Protein AF-A0AAE9WP12-F1 (afdb_monomer)

Solvent-accessible surface area (backbone atoms only — not comparable to full-atom values): 4761 Å² total; per-residue (Å²): 94,62,69,51,52,62,64,44,53,69,58,58,73,70,51,79,69,62,88,79,51,58,39,68,59,48,51,50,52,53,50,52,55,35,49,56,50,44,24,64,76,67,75,45,52,72,66,57,54,53,52,51,48,66,78,38,44,73,63,48,76,72,30,67,64,55,50,51,51,52,53,51,40,52,59,56,53,49,69,68,45,112

Structure (mmCIF, N/CA/C/O backbone):
data_AF-A0AAE9WP12-F1
#
_entry.id   AF-A0AAE9WP12-F1
#
loop_
_atom_site.group_PDB
_atom_site.id
_atom_site.type_symbol
_atom_site.label_atom_id
_atom_site.label_alt_id
_atom_site.label_comp_id
_atom_site.label_asym_id
_atom_site.label_entity_id
_atom_site.label_seq_id
_atom_site.pdbx_PDB_ins_code
_atom_site.Cartn_x
_atom_site.Cartn_y
_atom_site.Cartn_z
_atom_site.occupancy
_atom_site.B_iso_or_equiv
_atom_site.auth_seq_id
_atom_site.auth_comp_id
_atom_site.auth_asym_id
_atom_site.auth_atom_id
_atom_site.pdbx_PDB_model_num
ATOM 1 N N . MET A 1 1 ? -3.453 -4.131 2.119 1.00 85.38 1 MET A N 1
ATOM 2 C CA . MET A 1 1 ? -2.719 -3.091 1.349 1.00 85.38 1 MET A CA 1
ATOM 3 C C . MET A 1 1 ? -1.209 -3.336 1.249 1.00 85.38 1 MET A C 1
ATOM 5 O O . MET A 1 1 ? -0.770 -3.683 0.163 1.00 85.38 1 MET A O 1
ATOM 9 N N . LEU A 1 2 ? -0.397 -3.201 2.314 1.00 89.94 2 LEU A N 1
ATOM 10 C CA . LEU A 1 2 ? 1.076 -3.356 2.220 1.00 89.94 2 LEU A CA 1
ATOM 11 C C . LEU A 1 2 ? 1.523 -4.714 1.639 1.00 89.94 2 LEU A C 1
ATOM 13 O O . LEU A 1 2 ? 2.416 -4.762 0.798 1.00 89.94 2 LEU A O 1
ATOM 17 N N . ASN A 1 3 ? 0.869 -5.808 2.036 1.00 91.50 3 ASN A N 1
ATOM 18 C CA . ASN A 1 3 ? 1.149 -7.135 1.478 1.00 91.50 3 ASN A CA 1
ATOM 19 C C . ASN A 1 3 ? 0.892 -7.203 -0.037 1.00 91.50 3 ASN A C 1
ATOM 21 O O . ASN A 1 3 ? 1.700 -7.775 -0.761 1.00 91.50 3 ASN A O 1
ATOM 25 N N . GLU A 1 4 ? -0.186 -6.585 -0.530 1.00 91.12 4 GLU A N 1
ATOM 26 C CA . GLU A 1 4 ? -0.479 -6.526 -1.969 1.00 91.12 4 GLU A CA 1
ATOM 27 C C . GLU A 1 4 ? 0.556 -5.700 -2.729 1.00 91.12 4 GLU A C 1
ATOM 29 O O . GLU A 1 4 ? 1.012 -6.103 -3.796 1.00 91.12 4 GLU A O 1
ATOM 34 N N . LEU A 1 5 ? 1.010 -4.595 -2.139 1.00 89.62 5 LEU A N 1
ATOM 35 C CA . LEU A 1 5 ? 2.074 -3.769 -2.701 1.00 89.62 5 LEU A CA 1
ATOM 36 C C . LEU A 1 5 ? 3.384 -4.568 -2.877 1.00 89.62 5 LEU A C 1
ATOM 38 O O . LEU A 1 5 ? 4.030 -4.476 -3.920 1.00 89.62 5 LEU A O 1
ATOM 42 N N . TYR A 1 6 ? 3.748 -5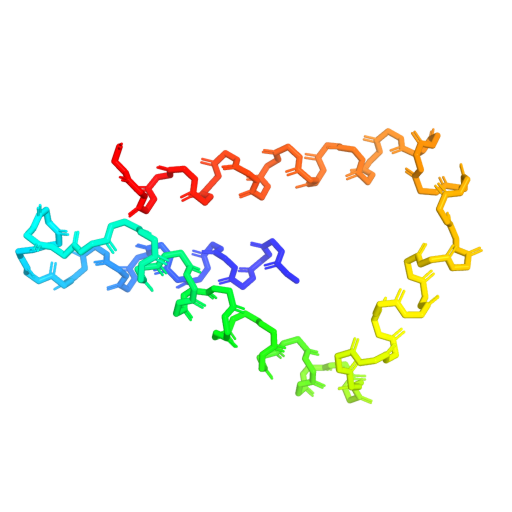.415 -1.905 1.00 91.25 6 TYR A N 1
ATOM 43 C CA . TYR A 1 6 ? 4.906 -6.312 -2.032 1.00 91.25 6 TYR A CA 1
ATOM 44 C C . TYR A 1 6 ? 4.738 -7.379 -3.118 1.00 91.25 6 TYR A C 1
ATOM 46 O O . TYR A 1 6 ? 5.727 -7.765 -3.738 1.00 91.25 6 TYR A O 1
ATOM 54 N N . LYS A 1 7 ? 3.510 -7.842 -3.379 1.00 91.25 7 LYS A N 1
ATOM 55 C CA . LYS A 1 7 ? 3.228 -8.784 -4.475 1.00 91.25 7 LYS A CA 1
ATOM 56 C C . LYS A 1 7 ? 3.363 -8.130 -5.855 1.00 91.25 7 LYS A C 1
ATOM 58 O O . LYS A 1 7 ? 3.640 -8.835 -6.819 1.00 91.25 7 LYS A O 1
ATOM 63 N N . ILE A 1 8 ? 3.188 -6.809 -5.958 1.00 89.94 8 ILE A N 1
ATOM 64 C CA . ILE A 1 8 ? 3.320 -6.058 -7.219 1.00 89.94 8 ILE A CA 1
ATOM 65 C C . ILE A 1 8 ? 4.788 -5.780 -7.570 1.00 89.94 8 ILE A C 1
ATOM 67 O O . ILE A 1 8 ? 5.139 -5.832 -8.746 1.00 89.94 8 ILE A O 1
ATOM 71 N N . ASP A 1 9 ? 5.662 -5.549 -6.581 1.00 86.56 9 ASP A N 1
ATOM 72 C CA . ASP A 1 9 ? 7.095 -5.261 -6.799 1.00 86.56 9 ASP A CA 1
ATOM 73 C C . ASP A 1 9 ? 7.817 -6.206 -7.787 1.00 86.56 9 ASP A C 1
ATOM 75 O O . ASP A 1 9 ? 8.462 -5.713 -8.718 1.00 86.56 9 ASP A O 1
ATOM 79 N N . PRO A 1 10 ? 7.714 -7.545 -7.667 1.00 88.69 10 PRO A N 1
ATOM 80 C CA . PRO A 1 10 ? 8.364 -8.449 -8.613 1.00 88.69 10 PRO A CA 1
ATOM 81 C C . PRO A 1 10 ? 7.739 -8.419 -10.013 1.00 88.69 10 PRO A C 1
ATOM 83 O O . PRO A 1 10 ? 8.4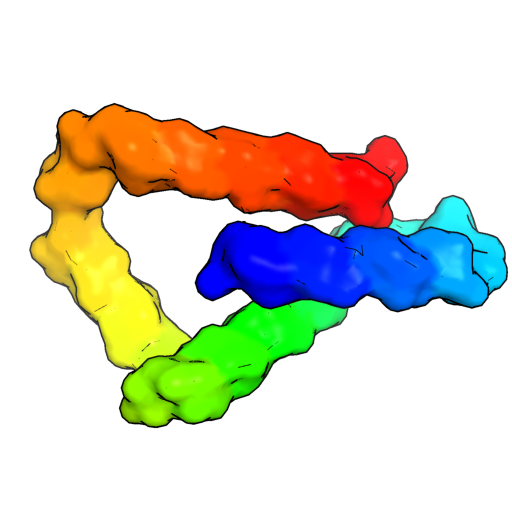52 -8.657 -10.984 1.00 88.69 10 PRO A O 1
ATOM 86 N N . GLU A 1 11 ? 6.440 -8.138 -10.139 1.00 88.94 11 GLU A N 1
ATOM 87 C CA . GLU A 1 11 ? 5.757 -8.070 -11.437 1.00 88.94 11 GLU A CA 1
ATOM 88 C C . GLU A 1 11 ? 6.084 -6.769 -12.171 1.00 88.94 11 GLU A C 1
ATOM 90 O O . GLU A 1 11 ? 6.358 -6.787 -13.369 1.00 88.94 11 GLU A O 1
ATOM 95 N N . PHE A 1 12 ? 6.156 -5.652 -11.445 1.00 87.75 12 PHE A N 1
ATOM 96 C CA . PHE A 1 12 ? 6.527 -4.358 -12.008 1.00 87.75 12 PHE A CA 1
ATOM 97 C C . PHE A 1 12 ? 7.931 -4.382 -12.629 1.00 87.75 12 PHE A C 1
ATOM 99 O O . PHE A 1 12 ? 8.132 -3.880 -13.730 1.00 87.75 12 PHE A O 1
ATOM 106 N N . LYS A 1 13 ? 8.893 -5.051 -11.980 1.00 86.19 13 LYS A N 1
ATOM 107 C CA . LYS A 1 13 ? 10.274 -5.199 -12.481 1.00 86.19 13 LYS A CA 1
ATOM 108 C C . LYS A 1 13 ? 10.394 -5.975 -13.795 1.00 86.19 13 LYS A C 1
ATOM 110 O O . LYS A 1 13 ? 11.445 -5.921 -14.427 1.00 86.19 13 LYS A O 1
ATOM 115 N N . LYS A 1 14 ? 9.359 -6.720 -14.195 1.00 89.75 14 LYS A N 1
ATOM 116 C CA . LYS A 1 14 ? 9.331 -7.448 -15.474 1.00 89.75 14 LYS A CA 1
ATOM 117 C C . LYS A 1 14 ? 8.902 -6.558 -16.640 1.00 89.75 14 LYS A C 1
ATOM 119 O O 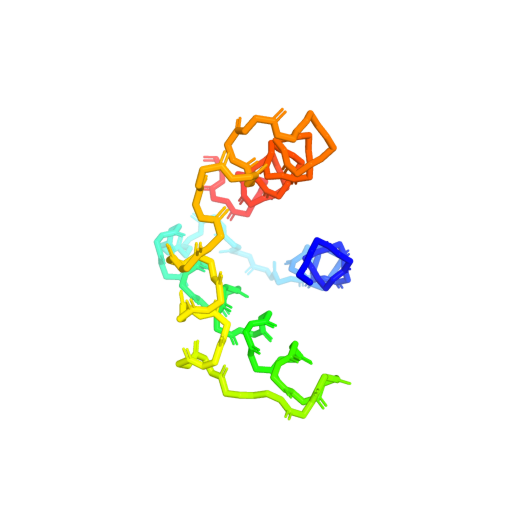. LYS A 1 14 ? 9.056 -6.966 -17.788 1.00 89.75 14 LYS A O 1
ATOM 124 N N . ILE A 1 15 ? 8.343 -5.381 -16.360 1.00 87.88 15 ILE A N 1
ATOM 125 C CA . ILE A 1 15 ? 7.890 -4.446 -17.386 1.00 87.88 15 ILE A CA 1
ATOM 126 C C . ILE A 1 15 ? 9.132 -3.790 -18.013 1.00 87.88 15 ILE A C 1
ATOM 128 O O . ILE A 1 15 ? 9.954 -3.221 -17.294 1.00 87.88 15 ILE A O 1
ATOM 132 N N . PRO A 1 16 ? 9.319 -3.874 -19.341 1.00 87.62 16 PRO A N 1
ATOM 133 C CA . PRO A 1 16 ? 10.391 -3.153 -20.014 1.00 87.62 16 PRO A CA 1
ATOM 134 C C . PRO A 1 16 ? 10.089 -1.649 -20.050 1.00 87.62 16 PRO A C 1
ATOM 136 O O . PRO A 1 16 ? 8.930 -1.241 -20.042 1.00 87.62 16 PRO A O 1
ATOM 139 N N . ASN A 1 17 ? 11.132 -0.823 -20.145 1.00 85.81 17 ASN A N 1
ATOM 140 C CA . ASN A 1 17 ? 11.022 0.627 -20.350 1.00 85.81 17 ASN A CA 1
ATOM 141 C C . ASN A 1 17 ? 10.173 1.369 -19.298 1.00 85.81 17 ASN A C 1
ATOM 143 O O . ASN A 1 17 ? 9.586 2.406 -19.593 1.00 85.81 17 ASN A O 1
ATOM 147 N N . THR A 1 18 ? 10.134 0.895 -18.048 1.00 83.81 18 THR A N 1
ATOM 148 C CA . THR A 1 18 ? 9.394 1.563 -16.955 1.00 83.81 18 THR A CA 1
ATOM 149 C C . THR A 1 18 ? 9.798 3.021 -16.753 1.00 83.81 18 THR A C 1
ATOM 151 O O . THR A 1 18 ? 8.982 3.826 -16.326 1.00 83.81 18 THR A O 1
ATOM 154 N N . ASN A 1 19 ? 11.037 3.372 -17.099 1.00 83.25 19 ASN A N 1
ATOM 155 C CA . ASN A 1 19 ? 11.575 4.728 -16.977 1.00 83.25 19 ASN A CA 1
ATOM 156 C C . ASN A 1 19 ? 10.988 5.708 -18.012 1.00 83.25 19 ASN A C 1
ATOM 158 O O . ASN A 1 19 ? 11.175 6.913 -17.878 1.00 83.25 19 ASN A O 1
ATOM 162 N N . GLU A 1 20 ? 10.322 5.205 -19.056 1.00 88.06 20 GLU A N 1
ATOM 163 C CA . GLU A 1 20 ? 9.630 6.013 -20.071 1.00 88.06 20 GLU A CA 1
ATOM 164 C C . GLU A 1 20 ? 8.170 6.301 -19.682 1.00 88.06 20 GLU A C 1
ATOM 166 O O . GLU A 1 20 ? 7.499 7.107 -20.326 1.00 88.06 20 GLU A O 1
ATOM 171 N N . LEU A 1 21 ? 7.664 5.635 -18.639 1.00 88.19 21 LEU A N 1
ATOM 172 C CA . LEU A 1 21 ? 6.295 5.786 -18.161 1.00 88.19 21 LEU A CA 1
ATOM 173 C C . LEU A 1 21 ? 6.192 6.958 -17.180 1.00 88.19 21 LEU A C 1
ATOM 175 O O . LEU A 1 21 ? 7.103 7.208 -16.395 1.00 88.19 21 LEU A O 1
ATOM 179 N N . ASP A 1 22 ? 5.050 7.651 -17.186 1.00 90.12 22 ASP A N 1
ATOM 180 C CA . ASP A 1 22 ? 4.773 8.713 -16.214 1.00 90.12 22 ASP A CA 1
ATOM 181 C C . ASP A 1 22 ? 4.658 8.111 -14.795 1.00 90.12 22 ASP A C 1
ATOM 183 O O . ASP A 1 22 ? 3.758 7.294 -14.550 1.00 90.12 22 ASP A O 1
ATOM 187 N N . PRO A 1 23 ? 5.505 8.533 -13.835 1.00 88.62 23 PRO A N 1
ATOM 188 C CA . PRO A 1 23 ? 5.461 8.052 -12.456 1.00 88.62 23 PRO A CA 1
ATOM 189 C C . PRO A 1 23 ? 4.098 8.224 -11.778 1.00 88.62 23 PRO A C 1
ATOM 191 O O . PRO A 1 23 ? 3.700 7.389 -10.966 1.00 88.62 23 PRO A O 1
ATOM 194 N N . LYS A 1 24 ? 3.342 9.278 -12.119 1.00 89.69 24 LYS A N 1
ATOM 195 C CA . LYS A 1 24 ? 1.996 9.508 -11.574 1.00 89.69 24 LYS A CA 1
ATOM 196 C C . LYS A 1 24 ? 0.998 8.486 -12.103 1.00 89.69 24 LYS A C 1
ATOM 198 O O . LYS A 1 24 ? 0.144 8.031 -11.346 1.00 89.69 24 LYS A O 1
ATOM 203 N N . LEU A 1 25 ? 1.112 8.113 -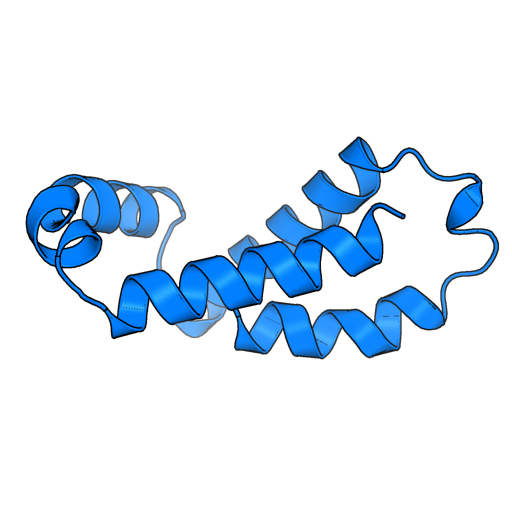13.379 1.00 91.06 25 LEU A N 1
ATOM 204 C CA . LEU A 1 25 ? 0.274 7.067 -13.965 1.00 91.06 25 LEU A CA 1
ATOM 205 C C . LEU A 1 25 ? 0.625 5.700 -13.380 1.00 91.06 25 LEU A C 1
ATOM 207 O O . LEU A 1 25 ? -0.281 4.942 -13.043 1.00 91.06 25 LEU A O 1
ATOM 211 N N . ILE A 1 26 ? 1.916 5.414 -13.183 1.00 91.12 26 ILE A N 1
ATOM 212 C CA . ILE A 1 26 ? 2.364 4.202 -12.484 1.00 91.12 26 ILE A CA 1
ATOM 213 C C . ILE A 1 26 ? 1.750 4.139 -11.081 1.00 91.12 26 ILE A C 1
ATOM 215 O O . ILE A 1 26 ? 1.142 3.132 -10.720 1.00 91.12 26 ILE A O 1
ATOM 219 N N . ALA A 1 27 ? 1.871 5.218 -10.304 1.00 90.19 27 ALA A N 1
ATOM 220 C CA . ALA A 1 27 ? 1.343 5.274 -8.947 1.00 90.19 27 ALA A CA 1
ATOM 221 C C . ALA A 1 27 ? -0.172 5.043 -8.912 1.00 90.19 27 ALA A C 1
ATOM 223 O O . ALA A 1 27 ? -0.640 4.226 -8.119 1.00 90.19 27 ALA A O 1
ATOM 224 N N . LEU A 1 28 ? -0.916 5.703 -9.807 1.00 91.94 28 LEU A N 1
ATOM 225 C CA . LEU A 1 28 ? -2.365 5.555 -9.910 1.00 91.94 28 LEU A CA 1
ATOM 226 C C . LEU A 1 28 ? -2.759 4.108 -10.227 1.00 91.94 28 LEU A C 1
ATOM 228 O O . LEU A 1 28 ? -3.600 3.541 -9.539 1.00 91.94 28 LEU A O 1
ATOM 232 N N . VAL A 1 29 ? -2.118 3.486 -11.222 1.00 93.00 29 VAL A N 1
ATOM 233 C CA . VAL A 1 29 ? -2.412 2.099 -11.616 1.00 93.00 29 VAL A CA 1
ATOM 234 C C . VAL A 1 29 ? -2.113 1.126 -10.477 1.00 93.00 29 VAL A C 1
ATOM 236 O O . VAL A 1 29 ? -2.933 0.259 -10.181 1.00 93.00 29 VAL A O 1
ATOM 239 N N . ILE A 1 30 ? -0.970 1.275 -9.804 1.00 92.12 30 ILE A N 1
ATOM 240 C CA . ILE A 1 30 ? -0.603 0.420 -8.668 1.00 92.12 30 ILE A CA 1
ATOM 241 C C . ILE A 1 30 ? -1.610 0.575 -7.527 1.00 92.12 30 ILE A C 1
ATOM 243 O O . ILE A 1 30 ? -2.065 -0.431 -6.980 1.00 92.12 30 ILE A O 1
ATOM 247 N N . GLN A 1 31 ? -2.000 1.809 -7.196 1.00 90.38 31 GLN A N 1
ATOM 248 C CA . GLN A 1 31 ? -3.025 2.076 -6.187 1.00 90.38 31 GLN A CA 1
ATOM 249 C C . GLN A 1 31 ? -4.360 1.429 -6.562 1.00 90.38 31 GLN A C 1
ATOM 251 O O . GLN A 1 31 ? -4.935 0.734 -5.730 1.00 90.38 31 GLN A O 1
ATOM 256 N N . SER A 1 32 ? -4.810 1.562 -7.813 1.00 92.62 32 SER A N 1
ATOM 257 C CA . SER A 1 32 ? -6.049 0.934 -8.287 1.00 92.62 32 SER A CA 1
ATOM 258 C C . SER A 1 32 ? -6.014 -0.593 -8.191 1.00 92.62 32 SER A C 1
ATOM 260 O O . SER A 1 32 ? -6.989 -1.196 -7.750 1.00 92.62 32 SER A O 1
ATOM 262 N N . ILE A 1 33 ? -4.893 -1.230 -8.553 1.00 93.06 33 ILE A N 1
ATOM 263 C CA . ILE A 1 33 ? -4.733 -2.688 -8.426 1.00 93.06 33 ILE A CA 1
ATOM 264 C C . ILE A 1 33 ? -4.832 -3.110 -6.956 1.00 93.06 33 ILE A C 1
ATOM 266 O O . ILE A 1 33 ? -5.490 -4.099 -6.645 1.00 93.06 33 ILE A O 1
ATOM 270 N N . ILE A 1 34 ? -4.180 -2.380 -6.049 1.00 91.88 34 ILE A N 1
ATOM 271 C CA . ILE A 1 34 ? -4.195 -2.701 -4.616 1.00 91.88 34 ILE A CA 1
ATOM 272 C C . ILE A 1 34 ? -5.588 -2.520 -4.030 1.00 91.88 34 ILE A C 1
ATOM 274 O O . ILE A 1 34 ? -6.028 -3.402 -3.295 1.00 91.88 34 ILE A O 1
ATOM 278 N N . SER A 1 35 ? -6.269 -1.415 -4.348 1.00 90.50 35 SER A N 1
ATOM 279 C CA . SER A 1 35 ? -7.632 -1.162 -3.878 1.00 90.50 35 SER A CA 1
ATOM 280 C C . SER A 1 35 ? -8.565 -2.284 -4.310 1.00 90.50 35 SER A C 1
ATOM 282 O O . SER A 1 35 ? -9.155 -2.924 -3.449 1.00 90.50 35 SER A O 1
ATOM 284 N N . ALA A 1 36 ? -8.578 -2.631 -5.602 1.00 91.81 36 ALA A N 1
ATOM 285 C CA . ALA A 1 36 ? -9.430 -3.701 -6.120 1.00 91.81 36 ALA A CA 1
ATOM 286 C C . ALA A 1 36 ? -9.186 -5.052 -5.424 1.00 91.81 36 ALA A C 1
ATOM 288 O O . ALA A 1 36 ? -10.123 -5.791 -5.140 1.00 91.81 36 ALA A O 1
ATOM 289 N N . ARG A 1 37 ? -7.926 -5.384 -5.113 1.00 92.38 37 ARG A N 1
ATOM 290 C CA . ARG A 1 37 ? -7.591 -6.636 -4.416 1.00 92.38 37 ARG A CA 1
ATOM 291 C C . ARG A 1 37 ? -7.998 -6.641 -2.950 1.00 92.38 37 ARG A C 1
ATOM 293 O O . ARG A 1 37 ? -8.380 -7.684 -2.441 1.00 92.38 37 ARG A O 1
ATOM 300 N N . VAL A 1 38 ? -7.880 -5.507 -2.264 1.00 90.75 38 VAL A N 1
ATOM 301 C CA . VAL A 1 38 ? -8.282 -5.385 -0.855 1.00 90.75 38 VAL A CA 1
ATOM 302 C C . VAL A 1 38 ? -9.801 -5.382 -0.729 1.00 90.75 38 VAL A C 1
ATOM 304 O O . VAL A 1 38 ? -10.333 -6.014 0.177 1.00 90.75 38 VAL A O 1
ATOM 307 N N . GLU A 1 39 ? -10.494 -4.708 -1.641 1.00 91.94 39 GLU A N 1
ATOM 308 C CA . GLU A 1 39 ? -11.955 -4.740 -1.729 1.00 91.94 39 GLU A CA 1
ATOM 309 C C . GLU A 1 39 ? -12.462 -6.179 -1.892 1.00 91.94 39 GLU A C 1
ATOM 311 O O . GLU A 1 39 ? -13.320 -6.612 -1.125 1.00 91.94 39 GLU A O 1
ATOM 316 N N . ASP A 1 40 ? -11.862 -6.950 -2.805 1.00 92.88 40 ASP A N 1
ATOM 317 C CA . ASP A 1 40 ? -12.186 -8.368 -3.013 1.00 92.88 40 ASP A CA 1
ATOM 318 C C . ASP A 1 40 ? -11.819 -9.245 -1.798 1.00 92.88 40 ASP A C 1
ATOM 320 O O . ASP A 1 40 ? -12.648 -10.012 -1.312 1.00 92.88 40 ASP A O 1
ATOM 324 N N . GLU A 1 41 ? -10.607 -9.097 -1.243 1.00 92.62 41 GLU A N 1
ATOM 325 C CA . GLU A 1 41 ? -10.116 -9.911 -0.115 1.00 92.62 41 GLU A CA 1
ATOM 326 C C . GLU A 1 41 ? -10.971 -9.750 1.149 1.00 92.62 41 GLU A C 1
ATOM 328 O O . GLU A 1 41 ? -11.206 -10.721 1.872 1.00 92.62 41 GLU A O 1
ATOM 333 N N . PHE A 1 42 ? -11.433 -8.531 1.426 1.00 90.44 42 PHE A N 1
ATOM 334 C CA . PHE A 1 42 ? -12.184 -8.219 2.641 1.00 90.44 42 PHE A CA 1
ATOM 335 C C . PHE A 1 42 ? -13.692 -8.077 2.405 1.00 90.44 42 PHE A C 1
ATOM 337 O O . PHE A 1 42 ? -14.429 -7.875 3.370 1.00 90.44 42 PHE A O 1
ATOM 344 N N . ASN A 1 43 ? -14.155 -8.220 1.157 1.00 93.25 43 ASN A N 1
ATOM 345 C CA . ASN A 1 43 ? -15.536 -7.968 0.742 1.00 93.25 43 ASN A CA 1
ATOM 346 C C . ASN A 1 43 ? -16.033 -6.595 1.238 1.00 93.25 43 ASN A C 1
ATOM 348 O O . ASN A 1 43 ? -17.074 -6.479 1.890 1.00 93.25 43 ASN A O 1
ATOM 352 N N . LEU A 1 44 ? -15.226 -5.569 0.963 1.00 92.56 44 LEU A N 1
ATOM 353 C CA . LEU A 1 44 ? -15.456 -4.171 1.328 1.00 92.56 44 LEU A CA 1
ATOM 354 C C . LEU A 1 44 ? -15.517 -3.312 0.068 1.00 92.56 44 LEU A C 1
ATOM 356 O O . LEU A 1 44 ? -14.957 -3.674 -0.963 1.00 92.56 44 LEU A O 1
ATOM 360 N N . THR A 1 45 ? -16.139 -2.144 0.170 1.00 91.06 45 THR A N 1
ATOM 361 C CA . THR A 1 45 ? -16.021 -1.092 -0.845 1.00 91.06 45 THR A CA 1
ATOM 362 C C . THR A 1 45 ? -14.922 -0.094 -0.477 1.00 91.06 45 THR A C 1
ATOM 364 O O . THR A 1 45 ? -14.518 0.017 0.685 1.00 91.06 45 THR A O 1
ATOM 367 N N . SER A 1 46 ? -14.449 0.679 -1.455 1.00 85.62 46 SER A N 1
ATOM 368 C CA . SER A 1 46 ? -13.560 1.823 -1.211 1.00 85.62 46 SER A CA 1
ATOM 369 C C . SER A 1 46 ? -14.158 2.816 -0.208 1.00 85.62 46 SER A C 1
ATOM 371 O O . SER A 1 46 ? -13.454 3.283 0.687 1.00 85.62 46 SER A O 1
ATOM 373 N N . GLU A 1 47 ? -15.466 3.072 -0.295 1.00 91.69 47 GLU A N 1
ATOM 374 C CA . GLU A 1 47 ? -16.199 3.938 0.634 1.00 91.69 47 GLU A CA 1
ATOM 375 C C . GLU A 1 47 ? -16.157 3.403 2.075 1.00 91.69 47 GLU A C 1
ATOM 377 O O . GLU A 1 47 ? -15.942 4.178 3.007 1.00 91.69 47 GLU A O 1
ATOM 382 N N . ASP A 1 48 ? -16.281 2.085 2.276 1.00 91.25 48 ASP A N 1
ATOM 383 C CA . ASP A 1 48 ? -16.192 1.464 3.607 1.00 91.25 48 ASP A CA 1
ATOM 384 C C . ASP A 1 48 ? -14.806 1.655 4.232 1.00 91.25 48 ASP A C 1
ATOM 386 O O . ASP A 1 48 ? -14.677 1.935 5.432 1.00 91.25 48 ASP A O 1
ATOM 390 N N . VAL A 1 49 ? -13.755 1.520 3.419 1.00 87.50 49 VAL A N 1
ATOM 391 C CA . VAL A 1 49 ? -12.367 1.717 3.850 1.00 87.50 49 VAL A CA 1
ATOM 392 C C . VAL A 1 49 ? -12.134 3.179 4.230 1.00 87.50 49 VAL A C 1
ATOM 394 O O . VAL A 1 49 ? -11.625 3.460 5.319 1.00 87.50 49 VAL A O 1
ATOM 397 N N . GLU A 1 50 ? -12.538 4.117 3.375 1.00 87.69 50 GLU A N 1
ATOM 398 C CA . GLU A 1 50 ? -12.377 5.553 3.615 1.00 87.69 50 GLU A CA 1
ATOM 399 C C . GLU A 1 50 ? -13.173 6.025 4.836 1.00 87.69 50 GLU A C 1
ATOM 401 O O . GLU A 1 50 ? -12.627 6.713 5.706 1.00 87.69 50 GLU A O 1
ATOM 406 N N . ALA A 1 51 ? -14.432 5.597 4.958 1.00 91.62 51 ALA A N 1
ATOM 407 C CA . ALA A 1 51 ? -15.275 5.908 6.107 1.00 91.62 51 ALA A CA 1
ATOM 408 C C . ALA A 1 51 ? -14.672 5.364 7.409 1.00 91.62 51 ALA A C 1
ATOM 410 O O .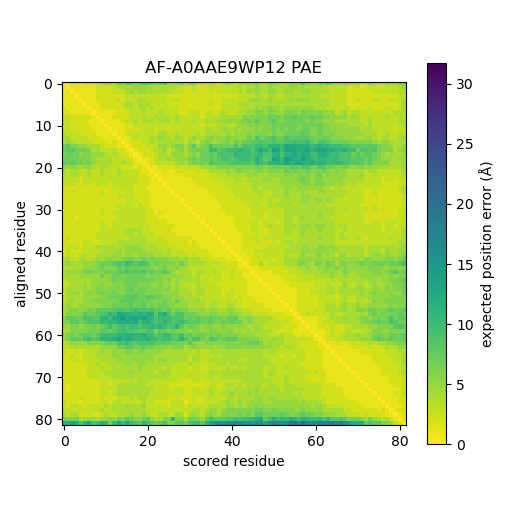 ALA A 1 51 ? -14.669 6.051 8.434 1.00 91.62 51 ALA A O 1
ATOM 411 N N . SER A 1 52 ? -14.115 4.151 7.382 1.00 89.69 52 SER A N 1
ATOM 412 C CA . SER A 1 52 ? -13.463 3.547 8.548 1.00 89.69 52 SER A CA 1
ATOM 413 C C . SER A 1 52 ? -12.229 4.334 8.989 1.00 89.69 52 SER A C 1
ATOM 415 O O . SER A 1 52 ? -12.067 4.597 10.182 1.00 89.69 52 SER A O 1
ATOM 417 N N . ILE A 1 53 ? -11.394 4.772 8.041 1.00 88.25 53 ILE A N 1
ATOM 418 C CA . ILE A 1 53 ? -10.223 5.613 8.330 1.00 88.25 53 ILE A CA 1
ATOM 419 C C . ILE A 1 53 ? -10.667 6.950 8.929 1.00 88.25 53 ILE A C 1
ATOM 421 O O . ILE A 1 53 ? -10.157 7.345 9.979 1.00 88.25 53 ILE A O 1
ATOM 425 N N . ALA A 1 54 ? -11.650 7.615 8.317 1.00 90.38 54 ALA A N 1
ATOM 426 C CA . ALA A 1 54 ? -12.153 8.904 8.785 1.00 90.38 54 ALA A CA 1
ATOM 427 C C . ALA A 1 54 ? -12.711 8.819 10.216 1.00 90.38 54 ALA A C 1
ATOM 429 O O . ALA A 1 54 ? -12.382 9.649 11.066 1.00 90.38 54 ALA A O 1
ATOM 430 N N . ASN A 1 55 ? -13.489 7.775 10.512 1.00 92.88 55 ASN A N 1
ATOM 431 C CA . ASN A 1 55 ? -14.078 7.556 11.835 1.00 92.88 55 ASN A CA 1
ATOM 432 C C . ASN A 1 55 ? -13.039 7.202 12.910 1.00 92.88 55 ASN A C 1
ATOM 434 O O . ASN A 1 55 ? -13.264 7.444 14.095 1.00 92.88 55 ASN A O 1
ATOM 438 N N . GLN A 1 56 ? -11.897 6.636 12.515 1.00 90.88 56 GLN A N 1
ATOM 439 C CA . GLN A 1 56 ? -10.853 6.168 13.432 1.00 90.88 56 GLN A CA 1
ATOM 440 C C . GLN A 1 56 ? -9.595 7.043 13.411 1.00 90.88 56 GLN A C 1
ATOM 442 O O . GLN A 1 56 ? -8.613 6.710 14.074 1.00 90.88 56 GLN A O 1
ATOM 447 N N . GLN A 1 57 ? -9.620 8.183 12.714 1.00 87.06 57 GLN A N 1
ATOM 448 C CA . GLN A 1 57 ? -8.465 9.051 12.464 1.00 87.06 57 GLN A CA 1
ATOM 449 C C . GLN A 1 57 ? -7.636 9.331 13.731 1.00 87.06 57 GLN A C 1
ATOM 451 O O . GLN A 1 57 ? -6.407 9.246 13.714 1.00 87.06 57 GLN A O 1
ATOM 456 N N . TYR A 1 58 ? -8.288 9.619 14.861 1.00 86.88 58 TYR A N 1
ATOM 457 C CA . TYR A 1 58 ? -7.606 9.899 16.131 1.00 86.88 58 TYR A CA 1
ATOM 458 C C . TYR A 1 58 ? -6.871 8.672 16.708 1.00 86.88 58 TYR A C 1
ATOM 460 O O . TYR A 1 58 ? -5.736 8.768 17.180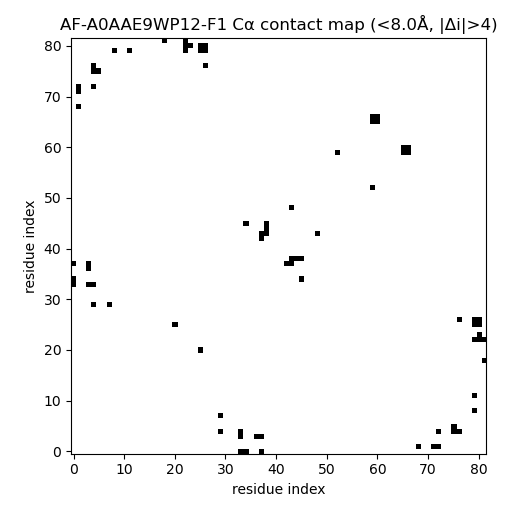 1.00 86.88 58 TYR A O 1
ATOM 468 N N . ALA A 1 59 ? -7.492 7.494 16.637 1.00 89.19 59 ALA A N 1
ATOM 469 C CA . ALA A 1 59 ? -6.888 6.249 17.104 1.00 89.19 59 ALA A CA 1
ATOM 470 C C . ALA A 1 59 ? -5.754 5.791 16.172 1.00 89.19 59 ALA A C 1
ATOM 472 O O . ALA A 1 59 ? -4.715 5.325 16.629 1.00 89.19 59 ALA A O 1
ATOM 473 N N . LEU A 1 60 ? -5.927 5.973 14.862 1.00 88.31 60 LEU A N 1
ATOM 474 C CA . LEU A 1 60 ? -4.936 5.600 13.856 1.00 88.31 60 LEU A CA 1
ATOM 475 C C . LEU A 1 60 ? -3.691 6.493 13.908 1.00 88.31 60 LEU A C 1
ATOM 477 O O . LEU A 1 60 ? -2.573 5.993 13.819 1.00 88.31 60 LEU A O 1
ATOM 481 N N . THR A 1 61 ? -3.858 7.802 14.111 1.00 85.25 61 THR A N 1
ATOM 482 C CA . THR A 1 61 ? -2.730 8.752 14.191 1.00 85.25 61 THR A CA 1
ATOM 483 C C . THR A 1 61 ? -1.855 8.561 15.430 1.00 85.25 61 THR A C 1
ATOM 485 O O . THR A 1 61 ? -0.660 8.839 15.378 1.00 85.25 61 THR A O 1
ATOM 488 N N . SER A 1 62 ? -2.418 8.056 16.529 1.00 89.44 62 SER A N 1
ATOM 489 C CA . SER A 1 62 ? -1.677 7.729 17.757 1.00 89.44 62 SER A CA 1
ATOM 490 C C . SER A 1 62 ? -1.118 6.298 17.775 1.00 89.44 62 SER A C 1
ATOM 492 O O . SER A 1 62 ? -0.330 5.949 18.657 1.00 89.44 62 SER A O 1
ATOM 494 N N . ASN A 1 63 ? -1.471 5.467 16.791 1.00 93.75 63 ASN A N 1
ATOM 495 C CA . ASN A 1 63 ? -1.016 4.087 16.695 1.00 93.75 63 ASN A CA 1
ATOM 496 C C . ASN A 1 63 ? 0.337 3.995 15.960 1.00 93.75 63 ASN A C 1
ATOM 498 O O . ASN A 1 63 ? 0.441 4.198 14.748 1.00 93.75 63 ASN A O 1
ATOM 502 N N . MET A 1 64 ? 1.389 3.629 16.699 1.00 92.75 64 MET A N 1
ATOM 503 C CA . MET A 1 64 ? 2.748 3.485 16.157 1.00 92.75 64 MET A CA 1
ATOM 504 C C . MET A 1 64 ? 2.876 2.400 15.080 1.00 92.75 64 MET A C 1
ATOM 506 O O . MET A 1 64 ? 3.693 2.534 14.170 1.00 92.75 64 MET A O 1
ATOM 510 N N . GLU A 1 65 ? 2.106 1.318 15.174 1.00 92.25 65 GLU A N 1
ATOM 511 C CA . GLU A 1 65 ? 2.124 0.244 14.182 1.00 92.25 65 GLU A CA 1
ATOM 512 C C . GLU A 1 65 ? 1.481 0.701 12.873 1.00 92.25 65 GLU A C 1
ATOM 514 O O . GLU A 1 65 ? 2.064 0.516 11.806 1.00 92.25 65 GLU A O 1
ATOM 519 N N . PHE A 1 66 ? 0.345 1.395 12.955 1.00 89.44 66 PHE A N 1
ATOM 520 C CA . PHE A 1 66 ?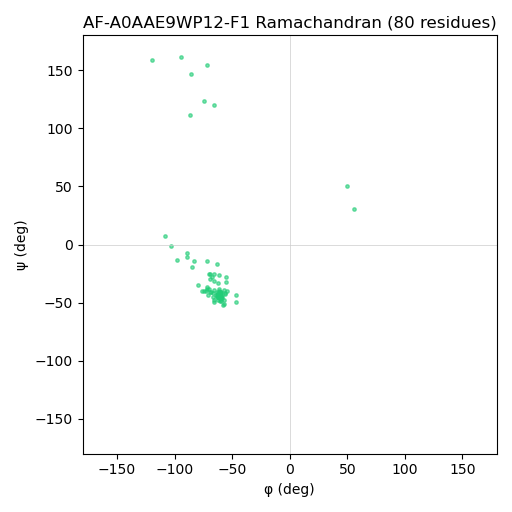 -0.298 2.000 11.792 1.00 89.44 66 PHE A CA 1
ATOM 521 C C . PHE A 1 66 ? 0.627 3.010 11.099 1.00 89.44 66 PHE A C 1
ATOM 523 O O . PHE A 1 66 ? 0.819 2.954 9.882 1.00 89.44 66 PHE A O 1
ATOM 530 N N . ALA A 1 67 ? 1.284 3.881 11.873 1.00 90.88 67 ALA A N 1
ATOM 531 C CA . ALA A 1 67 ? 2.283 4.809 11.347 1.00 90.88 67 ALA A CA 1
ATOM 532 C C . ALA A 1 67 ? 3.445 4.076 10.652 1.00 90.88 67 ALA A C 1
ATOM 534 O O . ALA A 1 67 ? 3.845 4.450 9.547 1.00 90.88 67 ALA A O 1
ATOM 535 N N . ARG A 1 68 ? 3.959 2.995 11.255 1.00 94.25 68 ARG A N 1
ATOM 536 C CA . ARG A 1 68 ? 5.022 2.166 10.667 1.00 94.25 68 ARG A CA 1
ATOM 537 C C . ARG A 1 68 ? 4.589 1.543 9.339 1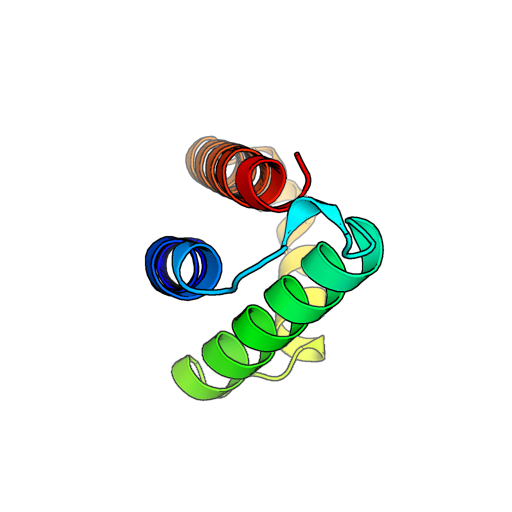.00 94.25 68 ARG A C 1
ATOM 539 O O . ARG A 1 68 ? 5.352 1.611 8.377 1.00 94.25 68 ARG A O 1
ATOM 546 N N . ILE A 1 69 ? 3.392 0.961 9.275 1.00 92.19 69 ILE A N 1
ATOM 547 C CA . ILE A 1 69 ? 2.856 0.347 8.051 1.00 92.19 69 ILE A CA 1
ATOM 548 C C . ILE A 1 69 ? 2.703 1.401 6.947 1.00 92.19 69 ILE A C 1
ATOM 550 O O . ILE A 1 69 ? 3.114 1.153 5.815 1.00 92.19 69 ILE A O 1
ATOM 554 N N . ASN A 1 70 ? 2.206 2.599 7.269 1.00 89.06 70 ASN A N 1
ATOM 555 C CA . ASN A 1 70 ? 2.101 3.696 6.302 1.00 89.06 70 ASN A CA 1
ATOM 556 C C . ASN A 1 70 ? 3.465 4.129 5.754 1.00 89.06 70 ASN A C 1
ATOM 558 O O . ASN A 1 70 ? 3.609 4.315 4.546 1.00 89.06 70 ASN A O 1
ATOM 562 N N . ILE A 1 71 ? 4.483 4.240 6.613 1.00 92.44 71 ILE A N 1
ATOM 563 C CA . ILE A 1 71 ? 5.853 4.551 6.181 1.00 92.44 71 ILE A CA 1
ATOM 564 C C . ILE A 1 71 ? 6.385 3.454 5.252 1.00 92.44 71 ILE A C 1
ATOM 566 O O . ILE A 1 71 ? 6.985 3.755 4.219 1.00 92.44 71 ILE A O 1
ATOM 570 N N . GLN A 1 72 ? 6.154 2.181 5.580 1.00 93.12 72 GLN A N 1
ATOM 571 C CA . GLN A 1 72 ? 6.558 1.062 4.726 1.00 93.12 72 GLN A CA 1
ATOM 572 C C . GLN A 1 72 ? 5.841 1.095 3.373 1.00 93.12 72 GLN A C 1
ATOM 574 O O . GLN A 1 72 ? 6.496 0.937 2.344 1.00 93.12 72 GLN A O 1
ATOM 579 N N . MET A 1 73 ? 4.534 1.371 3.353 1.00 91.38 73 MET A N 1
ATOM 580 C CA . MET A 1 73 ? 3.775 1.528 2.111 1.00 91.38 73 MET A CA 1
ATOM 581 C C . MET A 1 73 ? 4.338 2.656 1.248 1.00 91.38 73 MET A C 1
ATOM 583 O O . MET A 1 73 ? 4.606 2.430 0.073 1.00 91.38 73 MET A O 1
ATOM 587 N N . GLN A 1 74 ? 4.592 3.835 1.822 1.00 89.88 74 GLN A N 1
ATOM 588 C CA . GLN A 1 74 ? 5.193 4.957 1.089 1.00 89.88 74 GLN A CA 1
ATOM 589 C C . GLN A 1 74 ? 6.596 4.616 0.572 1.00 89.88 74 GLN A C 1
ATOM 591 O O . GLN A 1 74 ? 6.924 4.901 -0.576 1.00 89.88 74 GLN A O 1
ATOM 596 N N . THR A 1 75 ? 7.407 3.941 1.389 1.00 91.31 75 THR A N 1
ATOM 597 C CA . THR A 1 75 ? 8.763 3.517 1.010 1.00 91.31 75 THR A CA 1
ATOM 598 C C . THR A 1 75 ? 8.741 2.581 -0.193 1.00 91.31 75 THR A C 1
ATOM 600 O O . THR A 1 75 ? 9.570 2.712 -1.088 1.00 91.31 75 THR A O 1
ATOM 603 N N . VAL A 1 76 ? 7.813 1.623 -0.222 1.00 90.06 76 VAL A N 1
ATOM 604 C CA . VAL A 1 76 ? 7.681 0.694 -1.348 1.00 90.06 76 VAL A CA 1
ATOM 605 C C . VAL A 1 76 ? 7.055 1.395 -2.555 1.00 90.06 76 VAL A C 1
ATOM 607 O O . VAL A 1 76 ? 7.559 1.209 -3.655 1.00 90.06 76 VAL A O 1
ATOM 610 N N . MET A 1 77 ? 6.053 2.262 -2.364 1.00 89.44 77 MET A N 1
ATOM 611 C CA . MET A 1 77 ? 5.468 3.071 -3.442 1.00 89.44 77 MET A CA 1
ATOM 612 C C . MET A 1 77 ? 6.516 3.920 -4.166 1.00 89.44 77 MET A C 1
ATOM 614 O O . MET A 1 77 ? 6.533 3.961 -5.393 1.00 89.44 77 MET A O 1
ATOM 618 N N . ASN A 1 78 ? 7.434 4.542 -3.423 1.00 88.19 78 ASN A N 1
ATOM 619 C CA . ASN A 1 78 ? 8.513 5.346 -3.998 1.00 88.19 78 ASN A CA 1
ATOM 620 C C . ASN A 1 78 ? 9.445 4.537 -4.911 1.00 88.19 78 ASN A C 1
ATOM 622 O O . ASN A 1 78 ? 10.001 5.097 -5.847 1.00 88.19 78 ASN A O 1
ATOM 626 N N . LYS A 1 79 ? 9.569 3.216 -4.716 1.00 86.06 79 LYS A N 1
ATOM 627 C CA . LYS A 1 79 ? 10.368 2.360 -5.612 1.00 86.06 79 LYS A CA 1
ATOM 628 C C . LYS A 1 79 ? 9.788 2.270 -7.022 1.00 86.06 79 LYS A C 1
ATOM 630 O O . LYS A 1 79 ? 10.533 1.991 -7.953 1.00 86.06 79 LYS A O 1
ATOM 635 N N . PHE A 1 80 ? 8.481 2.480 -7.173 1.00 83.19 80 PHE A N 1
ATOM 636 C CA . PHE A 1 80 ? 7.803 2.441 -8.468 1.00 83.19 80 PHE A CA 1
ATOM 637 C C . PHE A 1 80 ? 7.878 3.761 -9.226 1.00 83.19 80 PHE A C 1
ATOM 639 O O . PHE A 1 80 ? 7.651 3.779 -10.431 1.00 83.19 80 PHE A O 1
ATOM 646 N N . MET A 1 81 ? 8.166 4.858 -8.525 1.00 79.50 81 MET A N 1
ATOM 647 C CA . MET A 1 81 ? 8.125 6.205 -9.093 1.00 79.50 81 MET A CA 1
ATOM 648 C C . MET A 1 81 ? 9.498 6.730 -9.528 1.00 79.50 81 MET A C 1
ATOM 650 O O . MET A 1 81 ? 9.524 7.686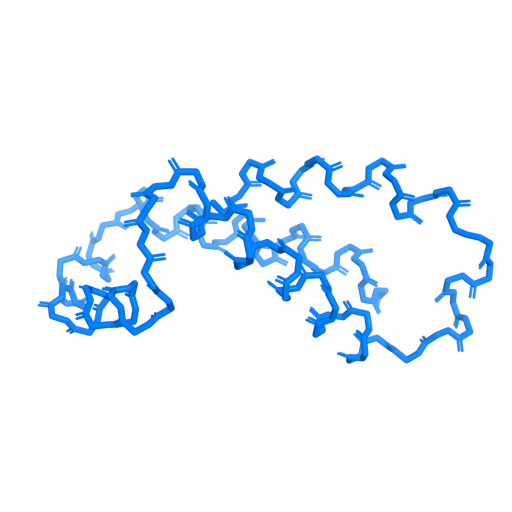 -10.296 1.00 79.50 81 MET A O 1
ATOM 654 N N . GLY A 1 82 ? 10.592 6.071 -9.118 1.00 63.44 82 GLY A N 1
ATOM 655 C CA . GLY A 1 82 ? 11.961 6.458 -9.482 1.00 63.44 82 GLY A CA 1
ATOM 656 C C . GLY A 1 82 ? 12.476 7.637 -8.673 1.00 63.44 82 GLY A C 1
ATOM 657 O O . GLY A 1 82 ? 11.950 8.755 -8.847 1.00 63.44 82 GLY A O 1
#

Mean predicted aligned error: 4.04 Å

Foldseek 3Di:
DLVLLVVCVVVLVVDPPLVVDQLVVQLVVSVVVVQVVVCVVVVHHPCRVVVVCVVCVVVLVPDPVSVVSVVSSVVSSVVSRD

pLDDT: mean 89.45, std 3.97, range [63.44, 94.25]

Organism: Plasmodium yoelii yoelii (NCBI:txid73239)

Secondary structure (DSSP, 8-state):
-HHHHHHHHHHHTTSTTGGGS-HHHHHHHHHHHHHHHHHHHHT--HHHHHHHHHHHHHHHHH-HHHHHHHHHHHHHHHHHH-

Sequence (82 aa):
MLNELYKIDPEFKKIPNTNELDPKLIALVIQSIISARVEDEFNLTSEDVEASIANQQYALTSNMEFARINIQMQTVMNKFMG

Radius of gyration: 14.15 Å; Cα contacts (8 Å, |Δi|>4): 41; chains: 1; bounding box: 28×20×38 Å